Protein AF-A0A7J2YAC2-F1 (afdb_monomer)

Solvent-accessible surface area (backbone atoms only — not comparable to full-atom values): 6568 Å² total; per-residue (Å²): 108,68,29,59,51,31,28,63,64,9,45,61,32,65,77,40,51,63,59,46,28,51,53,28,49,77,71,75,41,74,44,79,52,31,60,59,51,17,46,46,29,25,55,36,12,52,34,47,63,48,14,39,68,26,40,62,47,20,52,53,50,34,54,49,30,52,48,45,29,72,75,71,21,57,91,56,41,53,78,98,34,29,52,64,37,53,54,51,29,53,52,23,51,49,32,44,73,71,42,49,53,82,88,8,51,32,38,66,74,65,70,42,67,94,79,64,56,74,68,63,66,59,75,70,114

Radius of gyration: 16.05 Å; Cα contacts (8 Å, |Δi|>4): 155; chains: 1; bounding box: 38×25×51 Å

Foldseek 3Di:
DLLVVLQVVLVVLVVDVVVQLVVCVVLVHDSVVSVVSSCLSNVLSVCLVLQAPLQVSLVVLLVVLVCCCPRPFVVVDCVVGSVVSVVSNVVSVCCNVVGSDCNHPCCVVVVDHPDDDPVVVVVPD

Structure (mmCIF, N/CA/C/O backbone):
data_AF-A0A7J2YAC2-F1
#
_entry.id   AF-A0A7J2YAC2-F1
#
loop_
_atom_site.group_PDB
_atom_site.id
_atom_site.type_symbol
_atom_site.label_atom_id
_atom_site.label_alt_id
_atom_site.label_comp_id
_atom_site.label_asym_id
_atom_site.label_entity_id
_atom_site.label_seq_id
_atom_site.pdbx_PDB_ins_code
_atom_site.Cartn_x
_atom_site.Cartn_y
_atom_site.Cartn_z
_atom_site.occupancy
_atom_site.B_iso_or_equiv
_atom_site.auth_seq_id
_atom_site.auth_comp_id
_atom_site.auth_asym_id
_atom_site.auth_atom_id
_atom_site.pdbx_PDB_model_num
ATOM 1 N N . MET A 1 1 ? -3.495 11.064 3.137 1.00 78.75 1 MET A N 1
ATOM 2 C CA . MET A 1 1 ? -3.126 10.971 1.704 1.00 78.75 1 MET A CA 1
ATOM 3 C C . MET A 1 1 ? -2.520 9.625 1.310 1.00 78.75 1 MET A C 1
ATOM 5 O O . MET A 1 1 ? -2.738 9.227 0.180 1.00 78.75 1 MET A O 1
ATOM 9 N N . PHE A 1 2 ? -1.837 8.899 2.206 1.00 91.06 2 PHE A N 1
ATOM 10 C CA . PHE A 1 2 ? -1.249 7.576 1.926 1.00 91.06 2 PHE A CA 1
ATOM 11 C C . PHE A 1 2 ? -2.191 6.581 1.213 1.00 91.06 2 PHE A C 1
ATOM 13 O O . PHE A 1 2 ? -1.881 6.147 0.111 1.00 91.06 2 PHE A O 1
ATOM 20 N N . GLY A 1 3 ? -3.375 6.295 1.776 1.00 91.94 3 GLY A N 1
ATOM 21 C CA . GLY A 1 3 ? -4.348 5.390 1.140 1.00 91.94 3 GLY A CA 1
ATOM 22 C C . GLY A 1 3 ? -4.831 5.866 -0.237 1.00 91.94 3 GLY A C 1
ATOM 23 O O . GLY A 1 3 ? -4.934 5.067 -1.157 1.00 91.94 3 GLY A O 1
ATOM 24 N N . ILE A 1 4 ? -5.037 7.176 -0.417 1.00 94.88 4 ILE A N 1
ATOM 25 C CA . ILE A 1 4 ? -5.400 7.771 -1.718 1.00 94.88 4 ILE A CA 1
ATOM 26 C C . ILE A 1 4 ? -4.275 7.566 -2.740 1.00 94.88 4 ILE A C 1
ATOM 28 O O . ILE A 1 4 ? -4.546 7.245 -3.891 1.00 94.88 4 ILE A O 1
ATOM 32 N N . GLY A 1 5 ? -3.019 7.727 -2.320 1.00 96.19 5 GLY A N 1
ATOM 33 C CA . GLY A 1 5 ? -1.854 7.490 -3.167 1.00 96.19 5 GLY A CA 1
ATOM 34 C C . GLY A 1 5 ? -1.753 6.038 -3.634 1.00 96.19 5 GLY A C 1
ATOM 35 O O . GLY A 1 5 ? -1.593 5.792 -4.825 1.00 96.19 5 GLY A O 1
ATOM 36 N N . LEU A 1 6 ? -1.951 5.077 -2.724 1.00 96.69 6 LEU A N 1
ATOM 37 C CA . LEU A 1 6 ? -2.023 3.651 -3.067 1.00 96.69 6 LEU A CA 1
ATOM 38 C C . LEU A 1 6 ? -3.141 3.357 -4.076 1.00 96.69 6 LEU 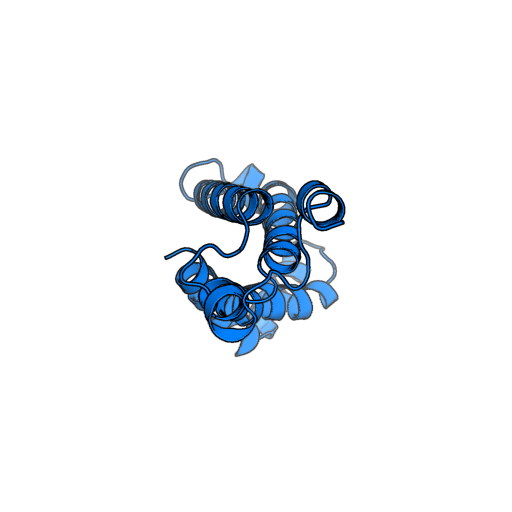A C 1
ATOM 40 O O . LEU A 1 6 ? -2.906 2.683 -5.073 1.00 96.69 6 LEU A O 1
ATOM 44 N N . ILE A 1 7 ? -4.330 3.935 -3.874 1.00 97.62 7 ILE A N 1
ATOM 45 C CA . ILE A 1 7 ? -5.453 3.810 -4.814 1.00 97.62 7 ILE A CA 1
ATOM 46 C C . ILE A 1 7 ? -5.075 4.377 -6.185 1.00 97.62 7 ILE A C 1
ATOM 48 O O . ILE A 1 7 ? -5.325 3.732 -7.199 1.00 97.62 7 ILE A O 1
ATOM 52 N N . ALA A 1 8 ? -4.456 5.557 -6.230 1.00 96.94 8 ALA A N 1
ATOM 53 C CA . ALA A 1 8 ? -4.049 6.193 -7.479 1.00 96.94 8 ALA A CA 1
ATOM 54 C C . ALA A 1 8 ? -2.995 5.370 -8.243 1.00 96.94 8 ALA A C 1
ATOM 56 O O . ALA A 1 8 ? -3.050 5.307 -9.469 1.00 96.94 8 ALA A O 1
ATOM 57 N N . HIS A 1 9 ? -2.073 4.709 -7.536 1.00 94.38 9 HIS A N 1
ATOM 58 C CA . HIS A 1 9 ? -1.080 3.816 -8.138 1.00 94.38 9 HIS A CA 1
ATOM 59 C C . HIS A 1 9 ? -1.657 2.456 -8.553 1.00 94.38 9 HIS A C 1
ATOM 61 O O . HIS A 1 9 ? -1.291 1.940 -9.610 1.00 94.38 9 HIS A O 1
ATOM 67 N N . GLY A 1 10 ? -2.584 1.904 -7.769 1.00 95.69 10 GLY A N 1
ATOM 68 C CA . GLY A 1 10 ? -3.188 0.597 -8.018 1.00 95.69 10 GLY A CA 1
ATOM 69 C C . GLY A 1 10 ? -4.309 0.616 -9.059 1.00 95.69 10 GLY A C 1
ATOM 70 O O . GLY A 1 10 ? -4.480 -0.358 -9.788 1.00 95.69 10 GLY A O 1
ATOM 71 N N . TYR A 1 11 ? -5.053 1.719 -9.180 1.00 97.38 11 TYR A N 1
ATOM 72 C CA . TYR A 1 11 ? -6.163 1.846 -10.130 1.00 97.38 11 TYR A CA 1
ATOM 73 C C . TYR A 1 11 ? -5.778 1.522 -11.584 1.00 97.38 11 TYR A C 1
ATOM 75 O O . TYR A 1 11 ? -6.440 0.674 -12.176 1.00 97.38 11 TYR A O 1
ATOM 83 N N . PRO A 1 12 ? -4.708 2.091 -12.175 1.00 96.69 12 PRO A N 1
ATOM 84 C CA . PRO A 1 12 ? -4.316 1.716 -13.534 1.00 96.69 12 PRO A CA 1
ATOM 85 C C . PRO A 1 12 ? -3.896 0.242 -13.648 1.00 96.69 12 PRO A C 1
ATOM 87 O O . PRO A 1 12 ? -4.072 -0.359 -14.700 1.00 96.69 12 PRO A O 1
ATOM 90 N N . LYS A 1 13 ? -3.375 -0.364 -12.570 1.00 95.81 13 LYS A N 1
ATOM 91 C CA . LYS A 1 13 ? -2.926 -1.766 -12.564 1.00 95.81 13 LYS A CA 1
ATOM 92 C C . LYS A 1 13 ? -4.088 -2.755 -12.534 1.00 95.81 13 LYS A C 1
ATOM 94 O O . LYS A 1 13 ? -3.960 -3.855 -13.060 1.00 95.81 13 LYS A O 1
ATOM 99 N N . ILE A 1 14 ? -5.197 -2.389 -11.886 1.00 95.31 14 ILE A N 1
ATOM 100 C CA . ILE A 1 14 ? -6.381 -3.252 -11.787 1.00 95.31 14 ILE A CA 1
ATOM 101 C C . ILE A 1 14 ? -7.302 -3.115 -13.004 1.00 95.31 14 ILE A C 1
ATOM 103 O O . ILE A 1 14 ? -8.006 -4.064 -13.336 1.00 95.31 14 ILE A O 1
ATOM 107 N N . THR A 1 15 ? -7.302 -1.957 -13.673 1.00 96.19 15 THR A N 1
ATOM 108 C CA . THR A 1 15 ? -8.074 -1.745 -14.907 1.00 96.19 15 THR A CA 1
ATOM 109 C C . THR A 1 15 ? -7.360 -2.282 -16.141 1.00 96.19 15 THR A C 1
ATOM 111 O O . THR A 1 15 ? -8.026 -2.738 -17.067 1.00 96.19 15 THR A O 1
ATOM 114 N N . ASP A 1 16 ? -6.028 -2.278 -16.140 1.00 95.75 16 ASP A N 1
ATOM 115 C CA . ASP A 1 16 ? -5.214 -2.898 -17.176 1.00 95.75 16 ASP A CA 1
ATOM 116 C C . ASP A 1 16 ? -4.009 -3.626 -16.569 1.00 95.75 16 ASP A C 1
ATOM 118 O O . ASP A 1 16 ? -2.967 -3.044 -16.250 1.00 95.75 16 ASP A O 1
ATOM 122 N N . ILE A 1 17 ? -4.146 -4.945 -16.442 1.00 96.56 17 ILE A N 1
ATOM 123 C CA . ILE A 1 17 ? -3.092 -5.791 -15.882 1.00 96.56 17 ILE A CA 1
ATOM 124 C C . ILE A 1 17 ? -1.936 -6.032 -16.865 1.00 96.56 17 ILE A C 1
ATOM 126 O O . ILE A 1 17 ? -0.860 -6.470 -16.450 1.00 96.56 17 ILE A O 1
ATOM 130 N N . SER A 1 18 ? -2.120 -5.734 -18.157 1.00 96.81 18 SER A N 1
ATOM 131 C CA . SER A 1 18 ? -1.099 -5.982 -19.181 1.00 96.81 18 SER A CA 1
ATOM 132 C C . SER A 1 18 ? 0.156 -5.135 -18.956 1.00 96.81 18 SER A C 1
ATOM 134 O O . SER A 1 18 ? 1.269 -5.627 -19.147 1.00 96.81 18 SER A O 1
ATOM 136 N N . GLY A 1 19 ? -0.005 -3.907 -18.447 1.00 94.50 19 GLY A N 1
ATOM 137 C CA . GLY A 1 19 ? 1.099 -3.020 -18.080 1.00 94.50 19 GLY A CA 1
ATOM 138 C C . GLY A 1 19 ? 2.008 -3.623 -17.002 1.00 94.50 19 GLY A C 1
ATOM 139 O O . GLY A 1 19 ? 3.194 -3.830 -17.263 1.00 94.50 19 GLY A O 1
ATOM 140 N N . PRO A 1 20 ? 1.485 -3.953 -15.804 1.00 94.62 20 PRO A N 1
ATOM 141 C CA . PRO A 1 20 ? 2.244 -4.642 -14.761 1.00 94.62 20 PRO A CA 1
ATOM 142 C C . PRO A 1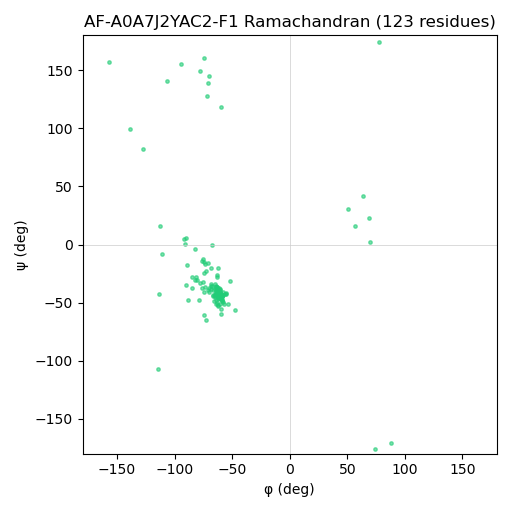 20 ? 2.862 -5.969 -15.215 1.00 94.62 20 PRO A C 1
ATOM 144 O O . PRO A 1 20 ? 4.020 -6.231 -14.900 1.00 94.62 20 PRO A O 1
ATOM 147 N N . VAL A 1 21 ? 2.130 -6.785 -15.983 1.00 97.62 21 VAL A N 1
ATOM 148 C CA . VAL A 1 21 ? 2.643 -8.055 -16.526 1.00 97.62 21 VAL A CA 1
ATOM 149 C C . VAL A 1 21 ? 3.847 -7.815 -17.435 1.00 97.62 21 VAL A C 1
ATOM 151 O O . VAL A 1 21 ? 4.899 -8.417 -17.226 1.00 97.62 21 VAL A O 1
ATOM 154 N N . GLY A 1 22 ? 3.729 -6.906 -18.406 1.00 96.69 22 GLY A N 1
ATOM 155 C CA . GLY A 1 22 ? 4.824 -6.563 -19.313 1.00 96.69 22 GLY A CA 1
ATOM 156 C C . GLY A 1 22 ? 6.013 -5.939 -18.581 1.00 96.69 22 GLY A C 1
ATOM 157 O O . GLY A 1 22 ? 7.163 -6.246 -18.885 1.00 96.69 22 GLY A O 1
ATOM 158 N N . PHE A 1 23 ? 5.751 -5.110 -17.570 1.00 93.25 23 PHE A N 1
ATOM 159 C CA . PHE A 1 23 ? 6.789 -4.513 -16.734 1.00 93.25 23 PHE A CA 1
ATOM 160 C C . PHE A 1 23 ? 7.592 -5.570 -15.964 1.00 93.25 23 PHE A C 1
ATOM 162 O O . PHE A 1 23 ? 8.822 -5.538 -15.997 1.00 93.25 23 PHE A O 1
ATOM 169 N N . LEU A 1 24 ? 6.918 -6.533 -15.327 1.00 95.25 24 LEU A N 1
ATOM 170 C CA . LEU A 1 24 ? 7.577 -7.642 -14.631 1.00 95.25 24 LEU A CA 1
ATOM 171 C C . LEU A 1 24 ? 8.346 -8.542 -15.605 1.00 95.25 24 LEU A C 1
ATOM 173 O O . LEU A 1 24 ? 9.501 -8.866 -15.336 1.00 95.25 24 LEU A O 1
ATOM 177 N N . ALA A 1 25 ? 7.756 -8.867 -16.760 1.00 96.81 25 ALA A N 1
ATOM 178 C CA . ALA A 1 25 ? 8.406 -9.671 -17.794 1.00 96.81 25 ALA A CA 1
ATOM 179 C C . ALA A 1 25 ? 9.707 -9.023 -18.300 1.00 96.81 25 ALA A C 1
ATOM 181 O O . ALA A 1 25 ? 10.736 -9.690 -18.387 1.00 96.81 25 ALA A O 1
ATOM 182 N N . ASN A 1 26 ? 9.694 -7.710 -18.554 1.00 95.06 26 ASN A N 1
ATOM 183 C CA . ASN A 1 26 ? 10.876 -6.958 -18.991 1.00 95.06 26 ASN A CA 1
ATOM 184 C C . ASN A 1 26 ? 12.005 -6.944 -17.950 1.00 95.06 26 ASN A C 1
ATOM 186 O O . ASN A 1 26 ? 13.171 -6.804 -18.309 1.00 95.06 26 ASN A O 1
ATOM 190 N N . MET A 1 27 ? 11.671 -7.089 -16.666 1.00 91.19 27 MET A N 1
ATOM 191 C CA . MET A 1 27 ? 12.645 -7.196 -15.576 1.00 91.19 27 MET A CA 1
ATOM 192 C C . MET A 1 27 ? 13.048 -8.646 -15.268 1.00 91.19 27 MET A C 1
ATOM 194 O O . MET A 1 27 ? 13.839 -8.871 -14.355 1.00 91.19 27 MET A O 1
ATOM 198 N N . GLY A 1 28 ? 12.509 -9.632 -15.995 1.00 94.12 28 GLY A N 1
ATOM 199 C CA . GLY A 1 28 ? 12.744 -11.053 -15.729 1.00 94.12 28 GLY A CA 1
ATOM 200 C C . GLY A 1 28 ? 12.112 -11.551 -14.424 1.00 94.12 28 GLY A C 1
ATOM 201 O O . GLY A 1 28 ? 12.581 -12.535 -13.856 1.00 94.12 28 GLY A O 1
ATOM 202 N N . LEU A 1 29 ? 11.078 -10.866 -13.926 1.00 94.38 29 LEU A N 1
ATOM 203 C CA . LEU A 1 29 ? 10.361 -11.228 -12.703 1.00 94.38 29 LEU A CA 1
ATOM 204 C C . LEU A 1 29 ? 9.115 -12.080 -13.007 1.00 94.38 29 LEU A C 1
ATOM 206 O O . LEU A 1 29 ? 8.547 -11.967 -14.096 1.00 94.38 29 LEU A O 1
ATOM 210 N N . PRO A 1 30 ? 8.640 -12.894 -12.041 1.00 96.12 30 PRO A N 1
ATOM 211 C CA . PRO A 1 30 ? 7.427 -13.693 -12.206 1.00 96.12 30 PRO A CA 1
ATOM 212 C C . PRO A 1 30 ? 6.204 -12.813 -12.486 1.00 96.12 30 PRO A C 1
ATOM 214 O O . PRO A 1 30 ? 5.822 -11.973 -11.667 1.00 96.12 30 PRO A O 1
ATOM 217 N N . THR A 1 31 ? 5.582 -13.000 -13.648 1.00 96.94 31 THR A N 1
ATOM 218 C CA . THR A 1 31 ? 4.436 -12.187 -14.092 1.00 96.94 31 THR A CA 1
ATOM 219 C C . THR A 1 31 ? 3.172 -12.426 -13.267 1.00 96.94 31 THR A C 1
ATOM 221 O O . THR A 1 31 ? 2.305 -11.559 -13.186 1.00 96.94 31 THR A O 1
ATOM 224 N N . GLU A 1 32 ? 3.100 -13.561 -12.577 1.00 96.44 32 GLU A N 1
ATOM 225 C CA . GLU A 1 32 ? 2.022 -13.958 -11.676 1.00 96.44 32 GLU A CA 1
ATOM 226 C C . GLU A 1 32 ? 1.889 -12.999 -10.485 1.00 96.44 32 GLU A C 1
ATOM 228 O O . GLU A 1 32 ? 0.823 -12.914 -9.877 1.00 96.44 32 GLU A O 1
ATOM 233 N N . LEU A 1 33 ? 2.946 -12.234 -10.174 1.00 95.75 33 LEU A N 1
ATOM 234 C CA . LEU A 1 33 ? 2.933 -11.209 -9.130 1.00 95.75 33 LEU A CA 1
ATOM 235 C C . LEU A 1 33 ? 2.167 -9.941 -9.534 1.00 95.75 33 LEU A C 1
ATOM 237 O O . LEU A 1 33 ? 1.801 -9.158 -8.659 1.00 95.75 33 LEU A O 1
ATOM 241 N N . ALA A 1 34 ? 1.870 -9.737 -10.821 1.00 96.19 34 ALA A N 1
ATOM 242 C CA . ALA A 1 34 ? 1.162 -8.548 -11.296 1.00 96.19 34 ALA A CA 1
ATOM 243 C C . ALA A 1 34 ? -0.201 -8.376 -10.609 1.00 96.19 34 ALA A C 1
ATOM 245 O O . ALA A 1 34 ? -0.501 -7.312 -10.067 1.00 96.19 34 ALA A O 1
ATOM 246 N N . ALA A 1 35 ? -1.014 -9.436 -10.609 1.00 97.00 35 ALA A N 1
ATOM 247 C CA . ALA A 1 35 ? -2.355 -9.424 -10.034 1.00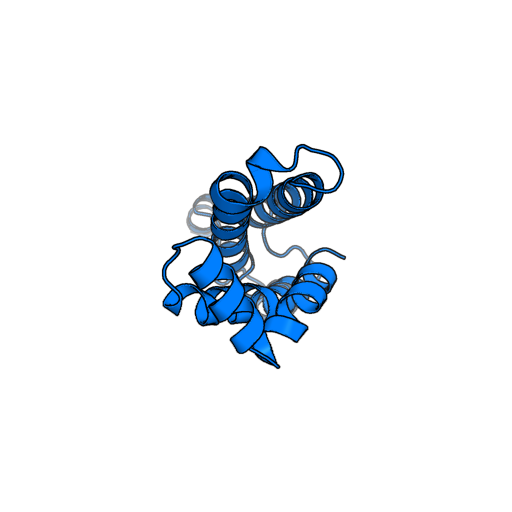 97.00 35 ALA A CA 1
ATOM 248 C C . ALA A 1 35 ? -2.366 -9.159 -8.516 1.00 97.00 35 ALA A C 1
ATOM 250 O O . ALA A 1 35 ? -3.068 -8.236 -8.095 1.00 97.00 35 ALA A O 1
ATOM 251 N N . PRO A 1 36 ? -1.604 -9.885 -7.670 1.00 96.88 36 PRO A N 1
ATOM 252 C CA . PRO A 1 36 ? -1.597 -9.618 -6.236 1.00 96.88 36 PRO A CA 1
ATOM 253 C C . PRO A 1 36 ? -1.048 -8.228 -5.898 1.00 96.88 36 PRO A C 1
ATOM 255 O O . PRO A 1 36 ? -1.589 -7.598 -4.994 1.00 96.88 36 PRO A O 1
ATOM 258 N N . ILE A 1 37 ? -0.052 -7.709 -6.630 1.00 96.00 37 ILE A N 1
ATOM 259 C CA . ILE A 1 37 ? 0.442 -6.333 -6.436 1.00 96.00 37 ILE A CA 1
ATOM 260 C C . ILE A 1 37 ? -0.656 -5.315 -6.771 1.00 96.00 37 ILE A C 1
ATOM 262 O O . ILE A 1 37 ? -0.930 -4.421 -5.972 1.00 96.00 37 ILE A O 1
ATOM 266 N N . ALA A 1 38 ? -1.330 -5.468 -7.916 1.00 97.12 38 ALA A N 1
ATOM 267 C CA . ALA A 1 38 ? -2.409 -4.572 -8.334 1.00 97.12 38 ALA A CA 1
ATOM 268 C C . ALA A 1 38 ? -3.563 -4.540 -7.318 1.00 97.12 38 ALA A C 1
ATOM 270 O O . ALA A 1 38 ? -4.041 -3.470 -6.933 1.00 97.12 38 ALA A O 1
ATOM 271 N N . VAL A 1 39 ? -3.984 -5.719 -6.849 1.00 97.81 39 VAL A N 1
ATOM 272 C CA . VAL A 1 39 ? -5.033 -5.855 -5.833 1.00 97.81 39 VAL A CA 1
ATOM 273 C C . VAL A 1 39 ? -4.583 -5.250 -4.507 1.00 97.81 39 VAL A C 1
ATOM 275 O O . VAL A 1 39 ? -5.351 -4.513 -3.891 1.00 97.81 39 VAL A O 1
ATOM 278 N N . LEU A 1 40 ? -3.353 -5.525 -4.070 1.00 97.69 40 LEU A N 1
ATOM 279 C CA . LEU A 1 40 ? -2.824 -5.002 -2.816 1.00 97.69 40 LEU A CA 1
ATOM 280 C C . LEU A 1 40 ? -2.765 -3.471 -2.820 1.00 97.69 40 LEU A C 1
ATOM 282 O O . LEU A 1 40 ? -3.208 -2.852 -1.858 1.00 97.69 40 LEU A O 1
ATOM 286 N N . GLU A 1 41 ? -2.275 -2.849 -3.889 1.00 97.31 41 GLU A N 1
ATOM 287 C CA . GLU A 1 41 ? -2.207 -1.387 -3.963 1.00 97.31 41 GLU A CA 1
ATOM 288 C C . GLU A 1 41 ? -3.598 -0.754 -3.993 1.00 97.31 41 GLU A C 1
ATOM 290 O O . GLU A 1 41 ? -3.892 0.151 -3.211 1.00 97.31 41 GLU A O 1
ATOM 295 N N . PHE A 1 42 ? -4.491 -1.255 -4.848 1.00 97.94 42 PHE A N 1
ATOM 296 C CA . PHE A 1 42 ? -5.809 -0.652 -5.002 1.00 97.94 42 PHE A CA 1
ATOM 297 C C . PHE A 1 42 ? -6.729 -0.962 -3.816 1.00 97.94 42 PHE A C 1
ATOM 299 O O . PHE A 1 42 ? -7.165 -0.062 -3.094 1.00 97.94 42 PHE A O 1
ATOM 306 N N . VAL A 1 43 ? -7.008 -2.246 -3.582 1.00 97.56 43 VAL A N 1
ATOM 307 C CA . VAL A 1 43 ? -7.929 -2.687 -2.526 1.00 97.56 43 VAL A CA 1
ATOM 308 C C . VAL A 1 43 ? -7.313 -2.442 -1.155 1.00 97.56 43 VAL A C 1
ATOM 310 O O . VAL A 1 43 ? -8.003 -1.955 -0.261 1.00 97.56 43 VAL A O 1
ATOM 313 N N . GLY A 1 44 ? -6.015 -2.701 -0.982 1.00 96.50 44 GLY A N 1
ATOM 314 C CA . GLY A 1 44 ? -5.330 -2.398 0.273 1.00 96.50 44 GLY A CA 1
ATOM 315 C C . GLY A 1 44 ? -5.316 -0.900 0.582 1.00 96.50 44 GLY A C 1
ATOM 316 O O . GLY A 1 44 ? -5.524 -0.521 1.734 1.00 96.50 44 GLY A O 1
ATOM 317 N N . GLY A 1 45 ? -5.187 -0.038 -0.433 1.00 96.69 45 GLY A N 1
ATOM 318 C CA . GLY A 1 45 ? -5.344 1.409 -0.284 1.00 96.69 45 GLY A CA 1
ATOM 319 C C . GLY A 1 45 ? -6.723 1.813 0.251 1.00 96.69 45 GLY A C 1
ATOM 320 O O . GLY A 1 45 ? -6.806 2.603 1.195 1.00 96.69 45 GLY A O 1
ATOM 321 N N . ILE A 1 46 ? -7.802 1.222 -0.280 1.00 96.50 46 ILE A N 1
ATOM 322 C CA . ILE A 1 46 ? 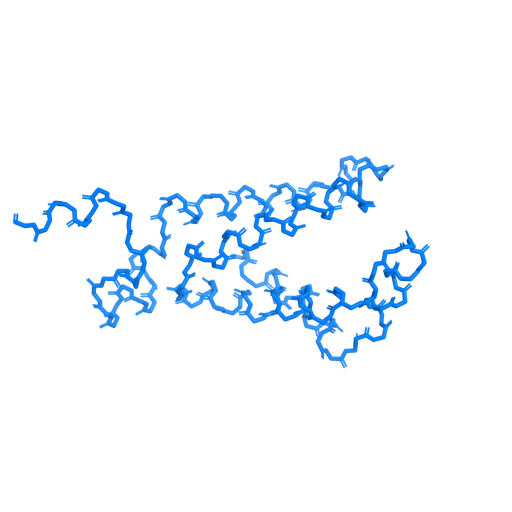-9.181 1.441 0.200 1.00 96.50 46 ILE A CA 1
ATOM 323 C C . ILE A 1 46 ? -9.334 0.947 1.640 1.00 96.50 46 ILE A C 1
ATOM 325 O O . ILE A 1 46 ? -9.801 1.685 2.506 1.00 96.50 46 ILE A O 1
ATOM 329 N N . VAL A 1 47 ? -8.907 -0.284 1.912 1.00 94.38 47 VAL A N 1
ATOM 330 C CA . VAL A 1 47 ? -9.001 -0.927 3.229 1.00 94.38 47 VAL A CA 1
ATOM 331 C C . VAL A 1 47 ? -8.266 -0.108 4.298 1.00 94.38 47 VAL A C 1
ATOM 333 O O . VAL A 1 47 ? -8.820 0.152 5.366 1.00 94.38 47 VAL A O 1
ATOM 336 N N . LEU A 1 48 ? -7.063 0.390 3.991 1.00 94.19 48 LEU A N 1
ATOM 337 C CA . LEU A 1 48 ? -6.301 1.270 4.880 1.00 94.19 48 LEU A CA 1
ATOM 338 C C . LEU A 1 48 ? -6.945 2.644 5.055 1.00 94.19 48 LEU A C 1
ATOM 340 O O . LEU A 1 48 ? -6.922 3.181 6.159 1.00 94.19 48 LEU A O 1
ATOM 344 N N . MET A 1 49 ? -7.527 3.212 3.997 1.00 93.62 49 MET A N 1
ATOM 345 C CA . MET A 1 49 ? -8.220 4.500 4.070 1.00 93.62 49 MET A CA 1
ATOM 346 C C . MET A 1 49 ? -9.461 4.434 4.966 1.00 93.62 49 MET A C 1
ATOM 348 O O . MET A 1 49 ? -9.721 5.366 5.720 1.00 93.62 49 MET A O 1
ATOM 352 N N . LEU A 1 50 ? -10.192 3.322 4.912 1.00 91.56 50 LEU A N 1
ATOM 353 C CA . LEU A 1 50 ? -11.327 3.038 5.793 1.00 91.56 50 LEU A CA 1
ATOM 354 C C . LEU A 1 50 ? -10.890 2.634 7.214 1.00 91.56 50 LEU A C 1
ATOM 356 O O . LEU A 1 50 ? -11.706 2.598 8.138 1.00 91.56 50 LEU A O 1
ATOM 360 N N . GLY A 1 51 ? -9.599 2.343 7.393 1.00 90.06 51 GLY A N 1
ATOM 361 C CA . GLY A 1 5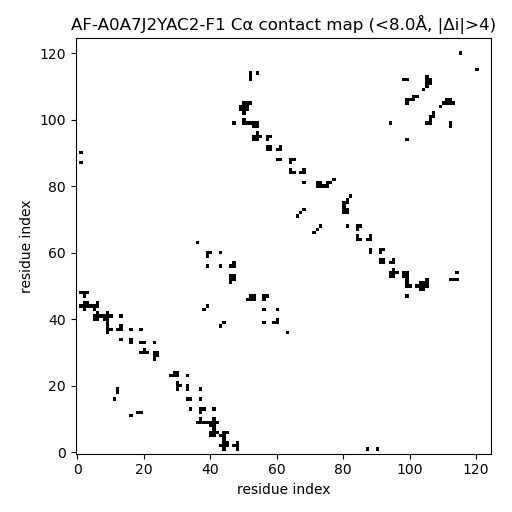1 ? -9.010 1.899 8.650 1.00 90.06 51 GLY 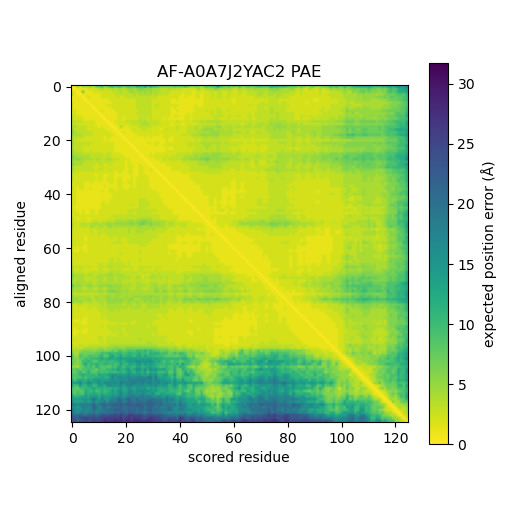A CA 1
ATOM 362 C C . GLY A 1 51 ? -9.558 0.546 9.104 1.00 90.06 51 GLY A C 1
ATOM 363 O O . GLY A 1 51 ? -9.882 0.370 10.274 1.00 90.06 51 GLY A O 1
ATOM 364 N N . ILE A 1 52 ? -9.713 -0.378 8.155 1.00 90.31 52 ILE A N 1
ATOM 365 C CA . ILE A 1 52 ? -10.122 -1.768 8.376 1.00 90.31 52 ILE A CA 1
ATOM 366 C C . ILE A 1 52 ? -8.886 -2.649 8.177 1.00 90.31 52 ILE A C 1
ATOM 368 O O . ILE A 1 52 ? -8.096 -2.389 7.274 1.00 90.31 52 ILE A O 1
ATOM 372 N N . LEU A 1 53 ? -8.693 -3.690 8.998 1.00 90.31 53 LEU A N 1
ATOM 373 C CA . LEU A 1 53 ? -7.564 -4.634 8.872 1.00 90.31 53 LEU A CA 1
ATOM 374 C C . LEU A 1 53 ? -6.196 -3.933 8.758 1.00 90.31 53 LEU A C 1
ATOM 376 O O . LEU A 1 53 ? -5.273 -4.447 8.121 1.00 90.31 53 LEU A O 1
ATOM 380 N N . THR A 1 54 ? -6.052 -2.758 9.384 1.00 92.38 54 THR A N 1
ATOM 381 C CA . THR A 1 54 ? -4.931 -1.849 9.117 1.00 92.38 54 THR A CA 1
ATOM 382 C C . THR A 1 54 ? -3.584 -2.527 9.304 1.00 92.38 54 THR A C 1
ATOM 384 O O . THR A 1 54 ? -2.720 -2.400 8.447 1.00 92.38 54 THR A O 1
ATOM 387 N N . ARG A 1 55 ? -3.411 -3.326 10.363 1.00 92.81 55 ARG A N 1
ATOM 388 C CA . ARG A 1 55 ? -2.130 -3.992 10.634 1.00 92.81 55 ARG A CA 1
ATOM 389 C C . ARG A 1 55 ? -1.742 -5.015 9.565 1.00 92.81 55 ARG A C 1
ATOM 391 O O . ARG A 1 55 ? -0.590 -5.014 9.144 1.00 92.81 55 ARG A O 1
ATOM 398 N N . ILE A 1 56 ? -2.674 -5.860 9.108 1.00 94.44 56 ILE A N 1
ATOM 399 C CA . ILE A 1 56 ? -2.377 -6.836 8.042 1.00 94.44 56 ILE A CA 1
ATOM 400 C C . ILE A 1 56 ? -2.001 -6.093 6.770 1.00 94.44 56 ILE A C 1
ATOM 402 O O . ILE A 1 56 ? -0.940 -6.341 6.200 1.00 94.44 56 ILE A O 1
ATOM 406 N N . THR A 1 57 ? -2.856 -5.166 6.341 1.00 95.19 57 THR A N 1
ATOM 407 C CA . THR A 1 57 ? -2.662 -4.473 5.069 1.00 95.19 57 THR A CA 1
ATOM 408 C C . THR A 1 57 ? -1.385 -3.637 5.092 1.00 95.19 57 THR A C 1
ATOM 410 O O . THR A 1 57 ? -0.620 -3.671 4.135 1.00 95.19 57 THR A O 1
ATOM 413 N N . SER A 1 58 ? -1.074 -2.969 6.208 1.00 96.19 58 SER A N 1
ATOM 414 C CA . SER A 1 58 ? 0.209 -2.282 6.389 1.00 96.19 58 SER A CA 1
ATOM 415 C C . SER A 1 58 ? 1.400 -3.234 6.308 1.00 96.19 58 SER A C 1
ATOM 417 O O . SER A 1 58 ? 2.388 -2.890 5.673 1.00 96.19 58 SER A O 1
ATOM 419 N N . GLY A 1 59 ? 1.313 -4.433 6.894 1.00 96.81 59 GLY A N 1
ATOM 420 C CA . GLY A 1 59 ? 2.359 -5.454 6.781 1.00 96.81 59 GLY A CA 1
ATOM 421 C C . GLY A 1 59 ? 2.630 -5.876 5.334 1.00 96.81 59 GLY A C 1
ATOM 422 O O . GLY A 1 59 ? 3.786 -5.975 4.926 1.00 96.81 59 GLY A O 1
ATOM 423 N N . LEU A 1 60 ? 1.573 -6.063 4.542 1.00 97.38 60 LEU A N 1
ATOM 424 C CA . LEU A 1 60 ? 1.693 -6.402 3.122 1.00 97.38 60 LEU A CA 1
ATOM 425 C C . LEU A 1 60 ? 2.299 -5.252 2.304 1.00 97.38 60 LEU A C 1
ATOM 427 O O . LEU A 1 60 ? 3.205 -5.490 1.510 1.00 97.38 60 LEU A O 1
ATOM 431 N N . ILE A 1 61 ? 1.864 -4.008 2.540 1.00 97.75 61 ILE A N 1
ATOM 432 C CA . ILE A 1 61 ? 2.431 -2.828 1.867 1.00 97.75 61 ILE A CA 1
ATOM 433 C C . ILE A 1 61 ? 3.907 -2.626 2.238 1.00 97.75 61 ILE A C 1
ATOM 435 O O . ILE A 1 61 ? 4.707 -2.268 1.385 1.00 97.75 61 ILE A O 1
ATOM 439 N N . ILE A 1 62 ? 4.311 -2.904 3.482 1.00 98.25 62 ILE A N 1
ATOM 440 C CA . ILE A 1 62 ? 5.730 -2.871 3.879 1.00 98.25 62 ILE A CA 1
ATOM 441 C C . ILE A 1 62 ? 6.555 -3.843 3.031 1.00 98.25 62 ILE A C 1
ATOM 443 O O . ILE A 1 62 ? 7.608 -3.465 2.519 1.00 98.25 62 ILE A O 1
ATOM 447 N N . ALA A 1 63 ? 6.084 -5.083 2.878 1.00 97.69 63 ALA A N 1
ATOM 448 C CA . ALA A 1 63 ? 6.786 -6.091 2.091 1.00 97.69 63 ALA A CA 1
ATOM 449 C C . ALA A 1 63 ? 6.906 -5.681 0.615 1.00 97.69 63 ALA A C 1
ATOM 451 O O . ALA A 1 63 ? 7.980 -5.811 0.028 1.00 97.69 63 ALA A O 1
ATOM 452 N N . GLU A 1 64 ? 5.832 -5.142 0.036 1.00 96.38 64 GLU A N 1
ATOM 453 C CA . GLU A 1 64 ? 5.818 -4.674 -1.350 1.00 96.38 64 GLU A CA 1
ATOM 454 C C . GLU A 1 64 ? 6.736 -3.455 -1.556 1.00 96.38 64 GLU A C 1
ATOM 456 O O . GLU A 1 64 ? 7.567 -3.486 -2.461 1.00 96.38 64 GLU A O 1
ATOM 461 N N . MET A 1 65 ? 6.718 -2.457 -0.666 1.00 97.50 65 MET A N 1
ATOM 462 C CA . MET A 1 65 ? 7.597 -1.279 -0.752 1.00 97.50 65 MET A CA 1
ATOM 463 C C . MET A 1 65 ? 9.084 -1.638 -0.629 1.00 97.50 65 MET A C 1
ATOM 465 O O . MET A 1 65 ? 9.922 -1.073 -1.337 1.00 97.50 65 MET A O 1
ATOM 469 N N . ILE A 1 66 ? 9.427 -2.603 0.234 1.00 97.69 66 ILE A N 1
ATOM 470 C CA . ILE A 1 66 ? 10.792 -3.144 0.332 1.00 97.69 66 ILE A CA 1
ATOM 471 C C . ILE A 1 66 ? 11.169 -3.832 -0.983 1.00 97.69 66 ILE A C 1
ATOM 473 O O . ILE A 1 66 ? 12.209 -3.515 -1.561 1.00 97.69 66 ILE A O 1
ATOM 477 N N . ALA A 1 67 ? 10.324 -4.738 -1.484 1.00 94.88 67 ALA A N 1
ATOM 478 C CA . ALA A 1 67 ? 10.589 -5.449 -2.729 1.00 94.88 67 ALA A CA 1
ATOM 479 C C . ALA A 1 67 ? 10.762 -4.478 -3.908 1.00 94.88 67 ALA A C 1
ATOM 481 O O . ALA A 1 67 ? 11.763 -4.547 -4.615 1.00 94.88 67 ALA A O 1
ATOM 482 N N . ASN A 1 68 ? 9.856 -3.516 -4.078 1.00 93.81 68 ASN A N 1
ATOM 483 C CA . ASN A 1 68 ? 9.924 -2.515 -5.139 1.00 93.81 68 ASN A CA 1
ATOM 484 C C . ASN A 1 68 ? 11.191 -1.641 -5.024 1.00 93.81 68 ASN A C 1
ATOM 486 O O . ASN A 1 68 ? 11.901 -1.442 -6.012 1.00 93.81 68 ASN A O 1
ATOM 490 N N . THR A 1 69 ? 11.565 -1.213 -3.813 1.00 96.12 69 THR A N 1
ATOM 491 C CA . THR A 1 69 ? 12.797 -0.435 -3.602 1.00 96.12 69 THR A CA 1
ATOM 492 C C . THR A 1 69 ? 14.034 -1.211 -4.050 1.00 96.12 69 THR A C 1
ATOM 494 O O . THR A 1 69 ? 14.790 -0.726 -4.891 1.00 96.12 69 THR A O 1
ATOM 497 N N . PHE A 1 70 ? 14.247 -2.419 -3.521 1.00 95.44 70 PHE A N 1
ATOM 498 C CA . PHE A 1 70 ? 15.489 -3.165 -3.748 1.00 95.44 70 PHE A CA 1
ATOM 499 C C . PHE A 1 70 ? 15.557 -3.843 -5.116 1.00 95.44 70 PHE A C 1
ATOM 501 O O . PHE A 1 70 ? 16.644 -3.951 -5.679 1.00 95.44 70 PHE A O 1
ATOM 508 N N . VAL A 1 71 ? 14.421 -4.292 -5.653 1.00 92.69 71 VAL A N 1
ATOM 509 C CA . VAL A 1 71 ? 14.376 -5.048 -6.911 1.00 92.69 71 VAL A CA 1
ATOM 510 C C . VAL A 1 71 ? 14.222 -4.122 -8.118 1.00 92.69 71 VAL A C 1
ATOM 512 O O . VAL A 1 71 ? 14.787 -4.401 -9.171 1.00 92.69 71 VAL A O 1
ATOM 515 N N . ILE A 1 72 ? 13.482 -3.014 -7.985 1.00 90.44 72 ILE A N 1
ATOM 516 C CA . ILE A 1 72 ? 13.036 -2.218 -9.140 1.00 90.44 72 ILE A CA 1
ATOM 517 C C . ILE A 1 72 ? 13.676 -0.825 -9.169 1.00 90.44 72 ILE A C 1
ATOM 519 O O . ILE A 1 72 ? 14.045 -0.338 -10.243 1.00 90.44 72 ILE A O 1
ATOM 523 N N . LYS A 1 73 ? 13.780 -0.140 -8.022 1.00 93.31 73 LYS A N 1
ATOM 524 C CA . LYS A 1 73 ? 14.107 1.300 -7.995 1.00 93.31 73 LYS A CA 1
ATOM 525 C C . LYS A 1 73 ? 15.483 1.660 -7.443 1.00 93.31 73 LYS A C 1
ATOM 527 O O . LYS A 1 73 ? 15.887 2.808 -7.605 1.00 93.31 73 LYS A O 1
ATOM 532 N N . LEU A 1 74 ? 16.236 0.722 -6.871 1.00 92.19 74 LEU A N 1
ATOM 533 C CA . LEU A 1 74 ? 17.529 1.016 -6.241 1.00 92.19 74 LEU A CA 1
ATOM 534 C C . LEU A 1 74 ? 18.530 1.677 -7.205 1.00 92.19 74 LEU A C 1
ATOM 536 O O . LEU A 1 74 ? 19.199 2.643 -6.846 1.00 92.19 74 LEU A O 1
ATOM 540 N N . SER A 1 75 ? 18.584 1.203 -8.453 1.00 92.62 75 SER A N 1
ATOM 541 C CA . SER A 1 75 ? 19.460 1.746 -9.500 1.00 92.62 75 SER A CA 1
ATOM 542 C C . SER A 1 75 ? 19.037 3.127 -10.012 1.00 92.62 75 SER A C 1
ATOM 544 O O . SER A 1 75 ? 19.840 3.812 -10.641 1.00 92.62 75 SER A O 1
ATOM 546 N N . LYS A 1 76 ? 17.800 3.559 -9.734 1.00 93.44 76 LYS A N 1
ATOM 547 C CA . LYS A 1 76 ? 17.261 4.862 -10.158 1.00 93.44 76 LYS A CA 1
ATOM 548 C C . LYS A 1 76 ? 17.677 6.010 -9.231 1.00 93.44 76 LYS A C 1
ATOM 550 O O . LYS A 1 76 ? 17.369 7.159 -9.526 1.00 93.44 76 LYS A O 1
ATOM 555 N N . GLY A 1 77 ? 18.388 5.718 -8.139 1.00 94.38 77 GLY A N 1
ATOM 556 C CA . GLY A 1 77 ? 18.771 6.709 -7.136 1.00 94.38 77 GLY A CA 1
ATOM 557 C C . GLY A 1 77 ? 17.600 7.135 -6.246 1.00 94.38 77 GLY A C 1
ATOM 558 O O . GLY A 1 77 ? 16.502 6.585 -6.317 1.00 94.38 77 GLY A O 1
ATOM 559 N N . PHE A 1 78 ? 17.849 8.094 -5.353 1.00 95.06 78 PHE A N 1
ATOM 560 C CA . PHE A 1 78 ? 16.853 8.523 -4.368 1.00 95.06 78 PHE A CA 1
ATOM 561 C C . PHE A 1 78 ? 15.730 9.354 -5.014 1.00 95.06 78 PHE A C 1
ATOM 563 O O . PHE A 1 78 ? 14.583 8.907 -5.071 1.00 95.06 78 PHE A O 1
ATOM 570 N N . VAL A 1 79 ? 16.075 10.532 -5.545 1.00 96.00 79 VAL A N 1
ATOM 571 C CA . VAL A 1 79 ? 15.124 11.482 -6.147 1.00 96.00 79 VAL A CA 1
ATOM 572 C C . VAL A 1 79 ? 14.611 10.947 -7.482 1.00 96.00 79 VAL A C 1
ATOM 574 O O . VAL A 1 79 ? 15.409 10.568 -8.336 1.00 96.00 79 VAL A O 1
ATOM 577 N N . GLY A 1 80 ? 13.289 10.895 -7.666 1.00 89.44 80 GLY A N 1
ATOM 578 C CA . GLY A 1 80 ? 12.661 10.282 -8.844 1.00 89.44 80 GLY A CA 1
ATOM 579 C C . GLY A 1 80 ? 12.782 8.751 -8.912 1.00 89.44 80 GLY A C 1
ATOM 580 O O . GLY A 1 80 ? 12.309 8.137 -9.872 1.00 89.44 80 GLY A O 1
ATOM 581 N N . GLY A 1 81 ? 13.398 8.127 -7.904 1.00 93.44 81 GLY A N 1
ATOM 582 C CA . GLY A 1 81 ? 13.529 6.683 -7.765 1.00 93.44 81 GLY A CA 1
ATOM 583 C C . GLY A 1 81 ? 12.751 6.176 -6.557 1.00 93.44 81 GLY A C 1
ATOM 584 O O . GLY A 1 81 ? 11.522 6.092 -6.597 1.00 93.44 81 GLY A O 1
ATOM 585 N N . PHE A 1 82 ? 13.464 5.794 -5.497 1.00 96.06 82 PHE A N 1
ATOM 586 C CA . PHE A 1 82 ? 12.871 5.122 -4.334 1.00 96.06 82 PHE A CA 1
ATOM 587 C C . PHE A 1 82 ? 12.422 6.058 -3.195 1.00 96.06 82 PHE A C 1
ATOM 589 O O . PHE A 1 82 ? 11.968 5.575 -2.160 1.00 96.06 82 PHE A O 1
ATOM 596 N N . GLU A 1 83 ? 12.500 7.386 -3.355 1.00 96.31 83 GLU A N 1
ATOM 597 C CA . GLU A 1 83 ? 12.043 8.341 -2.326 1.00 96.31 83 GLU A CA 1
ATOM 598 C C . GLU A 1 83 ? 10.575 8.129 -1.919 1.00 96.31 83 GLU A C 1
ATOM 600 O O . GLU A 1 83 ? 10.245 8.129 -0.730 1.00 96.31 83 GLU A O 1
ATOM 605 N N . LEU A 1 84 ? 9.696 7.890 -2.900 1.00 94.50 84 LEU A N 1
ATOM 606 C CA . LEU A 1 84 ? 8.268 7.701 -2.661 1.00 94.50 84 LEU A CA 1
ATOM 607 C C . LEU A 1 84 ? 7.999 6.370 -1.955 1.00 94.50 84 LEU A C 1
ATOM 609 O O . LEU A 1 84 ? 7.165 6.309 -1.052 1.00 94.50 84 LEU A O 1
ATOM 613 N N . ASP A 1 85 ? 8.751 5.333 -2.321 1.00 95.56 85 ASP A N 1
ATOM 614 C CA . ASP A 1 85 ? 8.636 4.000 -1.734 1.00 95.56 85 ASP A CA 1
ATOM 615 C C . ASP A 1 85 ? 9.014 4.039 -0.252 1.00 95.56 85 ASP A C 1
ATOM 617 O O . ASP A 1 85 ? 8.312 3.481 0.587 1.00 95.56 85 ASP A O 1
ATOM 621 N N . LEU A 1 86 ? 10.074 4.775 0.104 1.00 96.69 86 LEU A N 1
ATOM 622 C CA . LEU A 1 86 ? 10.465 4.962 1.502 1.00 96.69 86 LEU A CA 1
ATOM 623 C C . LEU A 1 86 ? 9.449 5.785 2.294 1.00 96.69 86 LEU A C 1
ATOM 625 O O . LEU A 1 86 ? 9.211 5.495 3.468 1.00 96.69 86 LEU A O 1
ATOM 629 N N . LEU A 1 87 ? 8.819 6.784 1.672 1.00 96.50 87 LEU A N 1
ATOM 630 C CA . LEU A 1 87 ? 7.756 7.551 2.319 1.00 96.50 87 LEU A CA 1
ATOM 631 C C . LEU A 1 87 ? 6.541 6.662 2.627 1.00 96.50 87 LEU A C 1
ATOM 633 O O . LEU A 1 87 ? 5.967 6.734 3.716 1.00 96.50 87 LEU A O 1
ATOM 637 N N . TYR A 1 88 ? 6.166 5.799 1.684 1.00 97.00 88 TYR A N 1
ATOM 638 C CA . TYR A 1 88 ? 5.047 4.869 1.828 1.00 97.00 88 TYR A CA 1
ATOM 639 C C . TYR A 1 88 ? 5.377 3.757 2.823 1.00 97.00 88 TYR A C 1
ATOM 641 O O . TYR A 1 88 ? 4.542 3.422 3.664 1.00 97.00 88 TYR A O 1
ATOM 649 N N . LEU A 1 89 ? 6.614 3.260 2.808 1.00 97.31 89 LEU A N 1
ATOM 650 C CA . LEU A 1 89 ? 7.145 2.334 3.801 1.00 97.31 89 LEU A CA 1
ATOM 651 C C . LEU A 1 89 ? 7.061 2.930 5.213 1.00 97.31 89 LEU A C 1
ATOM 653 O O . LEU A 1 89 ? 6.536 2.286 6.118 1.00 97.31 89 LEU A O 1
ATOM 657 N N . ALA A 1 90 ? 7.520 4.168 5.412 1.00 97.62 90 ALA A N 1
ATOM 658 C CA . ALA A 1 90 ? 7.470 4.838 6.712 1.00 97.62 90 ALA A CA 1
ATOM 659 C C . ALA A 1 90 ? 6.026 5.040 7.209 1.00 97.62 90 ALA A C 1
ATOM 661 O O . ALA A 1 90 ? 5.724 4.800 8.384 1.00 97.62 90 ALA A O 1
ATOM 662 N N . ALA A 1 91 ? 5.111 5.429 6.314 1.00 96.50 91 ALA A N 1
ATOM 663 C CA . ALA A 1 91 ? 3.687 5.534 6.625 1.00 96.50 91 ALA A CA 1
ATOM 664 C C . ALA A 1 91 ? 3.077 4.172 7.005 1.00 96.50 91 ALA A C 1
ATOM 666 O O . ALA A 1 91 ? 2.368 4.071 8.010 1.00 96.50 91 ALA A O 1
ATOM 667 N N . ALA A 1 92 ? 3.391 3.115 6.254 1.00 96.81 92 ALA A N 1
ATOM 668 C CA . ALA A 1 92 ? 2.908 1.767 6.528 1.00 96.81 92 ALA A CA 1
ATOM 669 C C . ALA A 1 92 ? 3.457 1.217 7.855 1.00 96.81 92 ALA A C 1
ATOM 671 O O . ALA A 1 92 ? 2.691 0.668 8.644 1.00 96.81 92 ALA A O 1
ATOM 672 N N . VAL A 1 93 ? 4.744 1.425 8.163 1.00 96.88 93 VAL A N 1
ATOM 673 C CA . VAL A 1 93 ? 5.343 1.058 9.462 1.00 96.88 93 VAL A CA 1
ATOM 674 C C . VAL A 1 93 ? 4.646 1.788 10.608 1.00 96.88 93 VAL A C 1
ATOM 676 O O . VAL A 1 93 ? 4.315 1.173 11.624 1.00 96.88 93 VAL A O 1
ATOM 679 N N . SER A 1 94 ? 4.358 3.079 10.434 1.00 95.00 94 SER A N 1
ATOM 680 C CA . SER A 1 94 ? 3.647 3.873 11.441 1.00 95.00 94 SER A CA 1
ATOM 681 C C . SER A 1 94 ? 2.267 3.285 11.738 1.00 95.00 94 SER A C 1
ATOM 683 O O . SER A 1 94 ? 1.931 3.069 12.901 1.00 95.00 94 SER A O 1
ATOM 685 N N . LEU A 1 95 ? 1.502 2.937 10.699 1.00 93.38 95 LEU A N 1
ATOM 686 C CA . LEU A 1 95 ? 0.187 2.300 10.828 1.00 93.38 95 LEU A CA 1
ATOM 687 C C . LEU A 1 95 ? 0.263 0.886 11.417 1.00 93.38 95 LEU A C 1
ATOM 689 O O . LEU A 1 95 ? -0.551 0.531 12.269 1.00 93.38 95 LEU A O 1
ATOM 693 N N . LEU A 1 96 ? 1.267 0.091 11.042 1.00 93.81 96 LEU A N 1
ATOM 694 C CA . LEU A 1 96 ? 1.485 -1.234 11.621 1.00 93.81 96 LEU A CA 1
ATOM 695 C C . LEU A 1 96 ? 1.733 -1.150 13.134 1.00 93.81 96 LEU A C 1
ATOM 697 O O . LEU A 1 96 ? 1.245 -1.992 13.892 1.00 93.81 96 LEU A O 1
ATOM 701 N N . MET A 1 97 ? 2.481 -0.140 13.586 1.00 91.38 97 MET A N 1
ATOM 702 C CA . MET A 1 97 ? 2.812 0.056 14.998 1.00 91.38 97 MET A CA 1
ATOM 703 C C . MET A 1 97 ? 1.660 0.684 15.787 1.00 91.38 97 MET A C 1
ATOM 705 O O . MET A 1 97 ? 1.323 0.186 16.867 1.00 91.38 97 MET A O 1
ATOM 709 N N . MET A 1 98 ? 1.066 1.755 15.257 1.00 89.50 98 MET A N 1
ATOM 710 C CA . MET A 1 98 ? 0.042 2.560 15.930 1.00 89.50 98 MET A CA 1
ATOM 711 C C . MET A 1 98 ? -1.362 1.953 15.841 1.00 89.50 98 MET A C 1
ATOM 713 O O . MET A 1 98 ? -2.144 2.146 16.766 1.00 89.50 98 MET A O 1
ATOM 717 N N . GLY A 1 99 ? -1.665 1.183 14.794 1.00 86.75 99 GLY A N 1
ATOM 718 C CA . GLY A 1 99 ? -3.008 0.669 14.518 1.00 86.75 99 GLY A CA 1
ATOM 719 C C . GLY A 1 99 ? -3.871 1.636 13.685 1.00 86.75 99 GLY A C 1
ATOM 720 O O . GLY A 1 99 ? -3.361 2.629 13.162 1.00 86.75 99 GLY A O 1
ATOM 721 N N . PRO A 1 100 ? -5.179 1.351 13.541 1.00 84.12 100 PRO A N 1
ATOM 722 C CA . PRO A 1 100 ? -6.101 2.074 12.661 1.00 84.12 100 PRO A CA 1
ATOM 723 C C . PRO A 1 100 ? -6.494 3.474 13.182 1.00 84.12 100 PRO A C 1
ATOM 725 O O . PRO A 1 100 ? -6.957 4.315 12.413 1.00 84.12 100 PRO A O 1
ATOM 728 N N . GLY A 1 101 ? -6.273 3.762 14.470 1.00 83.44 101 GLY A N 1
ATOM 729 C CA . GLY A 1 101 ? -6.599 5.049 15.094 1.00 83.44 101 GLY A CA 1
ATOM 730 C C . GLY A 1 101 ? -8.091 5.237 15.410 1.00 83.44 101 GLY A C 1
ATOM 731 O O . GLY A 1 101 ? -8.935 4.410 15.087 1.00 83.44 101 GLY A O 1
ATOM 732 N N . ARG A 1 102 ? -8.432 6.349 16.081 1.00 76.38 102 ARG A N 1
ATOM 733 C CA . ARG A 1 102 ? -9.792 6.600 16.617 1.00 76.38 102 ARG A CA 1
ATOM 734 C C . ARG A 1 102 ? -10.843 6.920 15.552 1.00 76.38 102 ARG A C 1
ATOM 736 O O . ARG A 1 102 ? -12.024 6.772 15.828 1.00 76.38 102 ARG A O 1
ATOM 743 N N . ALA A 1 103 ? -10.411 7.402 14.388 1.00 77.44 103 ALA A N 1
ATOM 744 C CA . ALA A 1 103 ? -11.284 7.769 13.273 1.00 77.44 103 ALA A CA 1
ATOM 745 C C . ALA A 1 103 ? -11.542 6.598 12.307 1.00 77.44 103 ALA A C 1
ATOM 747 O O . ALA A 1 103 ? -12.138 6.805 11.253 1.00 77.44 103 ALA A O 1
ATOM 748 N N . SER A 1 104 ? -11.064 5.390 12.623 1.00 82.12 104 SER A N 1
ATOM 749 C CA . SER A 1 104 ? -11.287 4.237 11.761 1.00 82.12 104 SER A CA 1
ATOM 750 C C . SER A 1 104 ? -12.689 3.667 11.906 1.00 82.12 104 SER A C 1
ATOM 752 O O . SER A 1 104 ? -13.269 3.684 12.993 1.00 82.12 104 SER A O 1
ATOM 754 N N . ILE A 1 105 ? -13.205 3.087 10.820 1.00 79.81 105 ILE A N 1
ATOM 755 C CA . ILE A 1 105 ? -14.490 2.378 10.836 1.00 79.81 105 ILE A CA 1
ATOM 756 C C . ILE A 1 105 ? -14.432 1.185 11.794 1.00 79.81 105 ILE A C 1
ATOM 758 O O . ILE A 1 105 ? -15.391 0.903 12.507 1.00 79.81 105 ILE A O 1
ATOM 762 N N . GLU A 1 106 ? -13.290 0.504 11.851 1.00 79.81 106 GLU A N 1
ATOM 763 C CA . GLU A 1 106 ? -13.050 -0.602 12.774 1.00 79.81 106 GLU A CA 1
ATOM 764 C C . GLU A 1 106 ? -13.213 -0.160 14.236 1.00 79.81 106 GLU A C 1
ATOM 766 O O . GLU A 1 106 ? -13.951 -0.780 14.998 1.00 79.81 106 GLU A O 1
ATOM 771 N N . TRP A 1 107 ? -12.614 0.963 14.629 1.00 77.25 107 TRP A N 1
ATOM 772 C CA . TRP A 1 107 ? -12.748 1.467 15.989 1.00 77.25 107 TRP A CA 1
ATOM 773 C C . TRP A 1 107 ? -14.124 2.073 16.253 1.00 77.25 107 TRP A C 1
ATOM 775 O O . TRP A 1 107 ? -14.650 1.913 17.351 1.00 77.25 107 TRP A O 1
ATOM 785 N N . ASP A 1 108 ? -14.730 2.749 15.278 1.00 81.62 108 ASP A N 1
ATOM 786 C CA . ASP A 1 108 ? -16.017 3.407 15.484 1.00 81.62 108 ASP A CA 1
ATOM 787 C C . ASP A 1 108 ? -17.186 2.414 15.543 1.0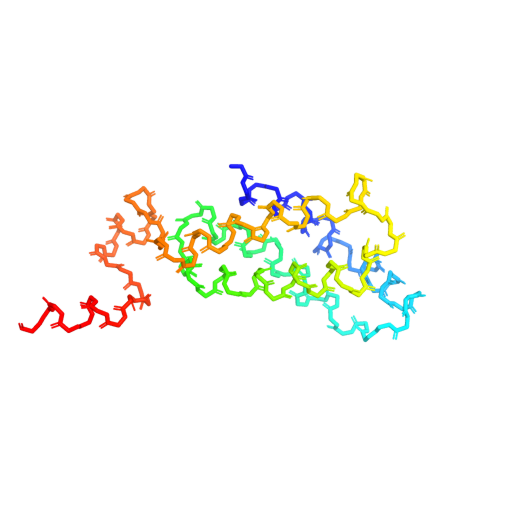0 81.62 108 ASP A C 1
ATOM 789 O O . ASP A 1 108 ? -18.032 2.518 16.433 1.00 81.62 108 ASP A O 1
ATOM 793 N N . ILE A 1 109 ? -17.195 1.393 14.682 1.00 78.75 109 ILE A N 1
ATOM 794 C CA . ILE A 1 109 ? -18.265 0.387 14.634 1.00 78.75 109 ILE A CA 1
ATOM 795 C C . ILE A 1 109 ? -17.977 -0.780 15.581 1.00 78.75 109 ILE A C 1
ATOM 797 O O . ILE A 1 109 ? -18.847 -1.186 16.350 1.00 78.75 109 ILE A O 1
ATOM 801 N N . ILE A 1 110 ? -16.763 -1.334 15.547 1.00 76.81 110 ILE A N 1
ATOM 802 C CA . ILE A 1 110 ? -16.433 -2.582 16.258 1.00 76.81 110 ILE A CA 1
ATOM 803 C C . ILE A 1 110 ? -15.954 -2.280 17.692 1.00 76.81 110 ILE A C 1
ATOM 805 O O . ILE A 1 110 ? -15.973 -3.166 18.546 1.00 76.81 110 ILE A O 1
ATOM 809 N N . LYS A 1 111 ? -15.561 -1.030 17.998 1.00 77.56 111 LYS A N 1
ATOM 810 C CA . LYS A 1 111 ? -15.009 -0.587 19.303 1.00 77.56 111 LYS A CA 1
ATOM 811 C C . LYS A 1 111 ? -13.767 -1.378 19.755 1.00 77.56 111 LYS A C 1
ATOM 813 O O . LYS A 1 111 ? -13.379 -1.337 20.925 1.00 77.56 111 LYS A O 1
ATOM 818 N N . ARG A 1 112 ? -13.139 -2.112 18.832 1.00 71.94 112 ARG A N 1
ATOM 819 C CA . ARG A 1 112 ? -11.897 -2.871 19.016 1.00 71.94 112 ARG A CA 1
ATOM 820 C C . ARG A 1 112 ? -11.210 -3.082 17.672 1.00 71.94 112 ARG A C 1
ATOM 822 O O . ARG A 1 112 ? -11.875 -3.113 16.641 1.00 71.94 112 ARG A O 1
ATOM 829 N N . GLU A 1 113 ? -9.902 -3.307 17.714 1.00 74.31 113 GLU A N 1
ATOM 830 C CA . GLU A 1 113 ? -9.174 -3.865 16.574 1.00 74.31 113 GLU A CA 1
ATOM 831 C C . GLU A 1 113 ? -9.544 -5.350 16.395 1.00 74.31 113 GLU A C 1
ATOM 833 O O . GLU A 1 113 ? -9.661 -6.100 17.368 1.00 74.31 113 GLU A O 1
ATOM 838 N N . ILE A 1 114 ? -9.714 -5.777 15.147 1.00 79.19 114 ILE A N 1
ATOM 839 C CA . ILE A 1 114 ? -9.882 -7.161 14.695 1.00 79.19 114 ILE A CA 1
ATOM 840 C C . ILE A 1 114 ? -8.602 -7.943 15.004 1.00 79.19 114 ILE A C 1
ATOM 842 O O . ILE A 1 114 ? -8.672 -9.106 15.395 1.00 79.19 114 ILE A O 1
ATOM 846 N N . ILE A 1 115 ? -7.436 -7.297 14.874 1.00 81.19 115 ILE A N 1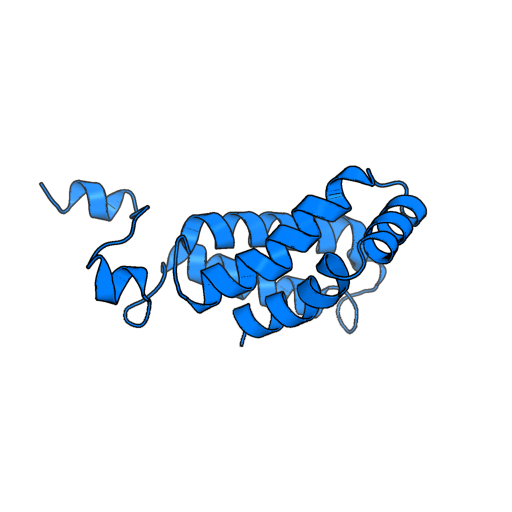
ATOM 847 C CA . ILE A 1 115 ? -6.124 -7.884 15.183 1.00 81.19 115 ILE A CA 1
ATOM 848 C C . ILE A 1 115 ? -5.373 -6.949 16.137 1.00 81.19 115 ILE A C 1
ATOM 850 O O . ILE A 1 115 ? -4.554 -6.142 15.694 1.00 81.19 115 ILE A O 1
ATOM 854 N N . PRO A 1 116 ? -5.673 -7.032 17.444 1.00 74.38 116 PRO A N 1
ATOM 855 C CA . PRO A 1 116 ? -5.075 -6.172 18.454 1.00 74.38 116 PRO A CA 1
ATOM 856 C C . PRO A 1 116 ? -3.629 -6.567 18.760 1.00 74.38 116 PRO A C 1
ATOM 858 O O . PRO A 1 116 ? -3.186 -7.698 18.531 1.00 74.38 116 PRO A O 1
ATOM 861 N N . ARG A 1 117 ? -2.876 -5.632 19.343 1.00 76.81 117 ARG A N 1
ATOM 862 C CA . ARG A 1 117 ? -1.488 -5.890 19.746 1.00 76.81 117 ARG A CA 1
ATOM 863 C C . ARG A 1 117 ? -1.469 -6.846 20.943 1.00 76.81 117 ARG A C 1
ATOM 865 O O . ARG A 1 117 ? -2.293 -6.731 21.843 1.00 76.81 117 ARG A O 1
ATOM 872 N N . GLY A 1 118 ? -0.477 -7.738 21.028 1.00 67.56 118 GLY A N 1
ATOM 873 C CA . GLY A 1 118 ? -0.407 -8.755 22.095 1.00 67.56 118 GLY A CA 1
ATOM 874 C C . GLY A 1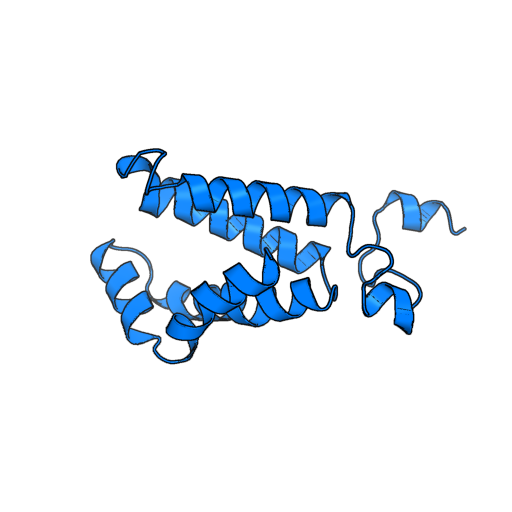 118 ? -0.544 -8.218 23.531 1.00 67.56 118 GLY A C 1
ATOM 875 O O . GLY A 1 118 ? -1.128 -8.877 24.384 1.00 67.56 118 GLY A O 1
ATOM 876 N N . LYS A 1 119 ? -0.088 -6.986 23.798 1.00 64.06 119 LYS A N 1
ATOM 877 C CA . LYS A 1 119 ? -0.268 -6.324 25.105 1.00 64.06 119 LYS A CA 1
ATOM 878 C C . LYS A 1 119 ? -1.730 -5.966 25.410 1.00 64.06 119 LYS A C 1
ATOM 880 O O . LYS A 1 119 ? -2.143 -6.052 26.561 1.00 64.06 119 LYS A O 1
ATOM 885 N N . GLU A 1 120 ? -2.522 -5.616 24.400 1.00 65.50 120 GLU A N 1
ATOM 886 C CA . GLU A 1 120 ? -3.954 -5.326 24.550 1.00 65.50 120 GLU A CA 1
ATOM 887 C C . GLU A 1 120 ? -4.792 -6.590 24.756 1.00 65.50 120 GLU A C 1
ATOM 889 O O . GLU A 1 120 ? -5.861 -6.511 25.354 1.00 65.50 120 GLU A O 1
ATOM 894 N N . LEU A 1 121 ? -4.307 -7.754 24.307 1.00 63.88 121 LEU A N 1
ATOM 895 C CA . LEU A 1 121 ? -4.943 -9.046 24.590 1.00 63.88 121 LEU A CA 1
ATOM 896 C C . LEU A 1 121 ? -4.830 -9.426 26.074 1.00 63.88 121 LEU A C 1
ATOM 898 O O . LEU A 1 121 ? -5.749 -10.023 26.627 1.00 63.88 121 LEU A O 1
ATOM 902 N N . VAL A 1 122 ? -3.710 -9.077 26.717 1.00 62.84 122 VAL A N 1
ATOM 903 C CA . VAL A 1 122 ? -3.433 -9.419 28.124 1.00 62.84 122 VAL A CA 1
ATOM 904 C C . VAL A 1 122 ? -4.048 -8.408 29.091 1.00 62.84 122 VAL A C 1
ATOM 906 O O . VAL A 1 122 ? -4.574 -8.807 30.122 1.00 62.84 122 VAL A O 1
ATOM 909 N N . ALA A 1 123 ? -4.054 -7.116 28.747 1.00 62.47 123 ALA A N 1
ATOM 910 C CA . ALA A 1 123 ? -4.617 -6.047 29.583 1.00 62.47 123 ALA A CA 1
ATOM 911 C C . ALA A 1 123 ? -6.153 -6.100 29.749 1.00 62.47 123 ALA A C 1
ATOM 913 O O . ALA A 1 123 ? -6.731 -5.232 30.396 1.00 62.47 123 ALA A O 1
ATOM 914 N N . ARG A 1 124 ? -6.819 -7.081 29.130 1.00 57.94 124 ARG A N 1
ATOM 915 C CA . ARG A 1 124 ? -8.280 -7.244 29.103 1.00 57.94 124 ARG A CA 1
ATOM 916 C C . ARG A 1 124 ? -8.776 -8.488 29.862 1.00 57.94 124 ARG A C 1
ATOM 918 O O . ARG A 1 124 ? -9.914 -8.892 29.638 1.00 57.94 124 ARG A O 1
ATOM 925 N N . ARG A 1 125 ? -7.941 -9.102 30.711 1.00 52.34 125 ARG A N 1
ATOM 926 C CA . ARG A 1 125 ? -8.354 -10.154 31.658 1.00 52.34 125 ARG A CA 1
ATOM 927 C C . ARG A 1 125 ? -8.600 -9.590 33.048 1.00 52.34 125 ARG A C 1
ATOM 929 O O . ARG A 1 125 ? -7.810 -8.712 33.454 1.00 52.34 125 ARG A O 1
#

Mean predicted aligned error: 5.06 Å

pLDDT: mean 90.48, std 9.86, range [52.34, 98.25]

Secondary structure (DSSP, 8-state):
-HHHHHHHHHHHHHH-THHHHHHHHHTT--GGGHHHHHHHHHHHHHHHHHTSSHHHHHHHHHHHHHHIIIIIIGGG-IIIIIHHHHHHHHHHHHHHHH-S-TTSHIIIIISS-SS--HHHHHTT-

Sequence (125 aa):
MFGIGLIAHGYPKITDISGPVGFLANMGLPTELAAPIAVLEFVGGIVLMLGILTRITSGLIIAEMIANTFVIKLSKGFVGGFELDLLYLAAAVSLLMMGPGRASIEWDIIKREIIPRGKELVARR